Protein AF-A0A8R1IQV2-F1 (afdb_monomer_lite)

Secondary structure (DSSP, 8-state):
-EEEE---S--S---TT-SS--SEEEE-SSGGGT-----TT--EE---EEETTTEEE--STT----S-TTSS-S-SSEEGGGS-HHHHHHHHH---

Radius of gyration: 13.43 Å; chains: 1; bounding box: 27×34×32 Å

Sequence (96 aa):
MYVILVRRIDVTRTPANLTTLPNEIFTPSESPACGLKIDAGKEYLLAGRVEGPNALFTVLCGQVLPDDRAAVAFENVLEWKNVPEALQTEIKAIKC

Foldseek 3Di:
DDKDFADDPDDLDDDPLDPDAHRIEDADPDVVRQGDDDDPPFAWQFDFDDDDNHHTYGGLVGGDDDPPPVQDPPRSTDGPVSQDPVNVVVSNVDDD

Structure (mmCIF, N/CA/C/O backbone):
data_AF-A0A8R1IQV2-F1
#
_entry.id   AF-A0A8R1IQV2-F1
#
loop_
_atom_site.group_PDB
_atom_site.id
_atom_site.type_symbol
_atom_site.label_atom_id
_atom_site.label_alt_id
_atom_site.label_comp_id
_atom_site.label_asym_id
_atom_site.label_entity_id
_atom_site.label_seq_id
_atom_site.pdbx_PDB_ins_code
_atom_site.Cartn_x
_atom_site.Cartn_y
_atom_site.Cartn_z
_atom_site.occupancy
_atom_site.B_iso_or_equiv
_atom_site.auth_seq_id
_atom_site.auth_comp_id
_atom_site.auth_asym_id
_atom_site.auth_atom_id
_atom_site.pdbx_PDB_model_num
ATOM 1 N N . MET A 1 1 ? 5.183 -11.671 -13.036 1.00 73.75 1 MET A N 1
ATOM 2 C CA . MET A 1 1 ? 4.838 -10.256 -12.767 1.00 73.75 1 MET A CA 1
ATOM 3 C C . MET A 1 1 ? 3.400 -10.063 -13.196 1.00 73.75 1 MET A C 1
ATOM 5 O O . MET A 1 1 ? 3.044 -10.527 -14.270 1.00 73.75 1 MET A O 1
ATOM 9 N N . TYR A 1 2 ? 2.579 -9.495 -12.326 1.00 85.38 2 TYR A N 1
ATOM 10 C CA . TYR A 1 2 ? 1.146 -9.298 -12.504 1.00 85.38 2 TYR A CA 1
ATOM 11 C C . TYR A 1 2 ? 0.846 -7.797 -12.511 1.00 85.38 2 TYR A C 1
ATOM 13 O O . TYR A 1 2 ? 1.540 -7.029 -11.841 1.00 85.38 2 TYR A O 1
ATOM 21 N N . VAL A 1 3 ? -0.151 -7.384 -13.290 1.00 90.19 3 VAL A N 1
ATOM 22 C CA . VAL A 1 3 ? -0.553 -5.979 -13.416 1.00 90.19 3 VAL A CA 1
ATOM 23 C C . VAL A 1 3 ? -1.943 -5.825 -12.831 1.00 90.19 3 VAL A C 1
ATOM 25 O O . VAL A 1 3 ? -2.864 -6.538 -13.223 1.00 90.19 3 VAL A O 1
ATOM 28 N N . ILE A 1 4 ? -2.090 -4.878 -11.911 1.00 89.31 4 ILE A N 1
ATOM 29 C CA . ILE A 1 4 ? -3.385 -4.432 -11.411 1.00 89.31 4 ILE A CA 1
ATOM 30 C C . ILE A 1 4 ? -3.716 -3.076 -12.025 1.00 89.31 4 ILE A C 1
ATOM 32 O O . ILE A 1 4 ? -2.895 -2.157 -12.039 1.00 89.31 4 ILE A O 1
ATOM 36 N N . LEU A 1 5 ? -4.937 -2.965 -12.537 1.00 90.88 5 LEU A N 1
ATOM 37 C CA . LEU A 1 5 ? -5.507 -1.701 -12.978 1.00 90.88 5 LEU A CA 1
ATOM 38 C C . LEU A 1 5 ? -6.280 -1.097 -11.817 1.00 90.88 5 LEU A C 1
ATOM 40 O O . LEU A 1 5 ? -7.197 -1.725 -11.288 1.00 90.88 5 LEU A O 1
ATOM 44 N N . VAL A 1 6 ? -5.916 0.120 -11.430 1.00 90.62 6 VAL A N 1
ATOM 45 C CA . VAL A 1 6 ? -6.557 0.820 -10.319 1.00 90.62 6 VAL A CA 1
ATOM 46 C C . VAL A 1 6 ? -7.179 2.127 -10.781 1.00 90.62 6 VAL A C 1
ATOM 48 O O . VAL A 1 6 ? -6.684 2.805 -11.682 1.00 90.62 6 VAL A O 1
ATOM 51 N N . ARG A 1 7 ? -8.262 2.519 -10.114 1.00 90.88 7 ARG A N 1
ATOM 52 C CA 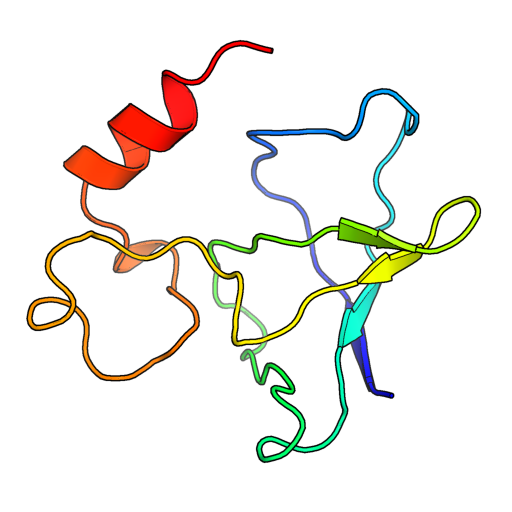. ARG A 1 7 ? -8.771 3.886 -10.173 1.00 90.88 7 ARG A CA 1
ATOM 53 C C . ARG A 1 7 ? -8.281 4.624 -8.935 1.00 90.88 7 ARG A C 1
ATOM 55 O O . ARG A 1 7 ? -8.565 4.206 -7.819 1.00 90.88 7 ARG A O 1
ATOM 62 N N . ARG A 1 8 ? -7.562 5.726 -9.133 1.00 87.94 8 ARG A N 1
ATOM 63 C CA . ARG A 1 8 ? -7.119 6.586 -8.029 1.00 87.94 8 ARG A CA 1
ATOM 64 C C . ARG A 1 8 ? -8.301 7.357 -7.469 1.00 87.94 8 ARG A C 1
ATOM 66 O O . ARG A 1 8 ? -9.027 7.997 -8.228 1.00 87.94 8 ARG A O 1
ATOM 73 N N . ILE A 1 9 ? -8.454 7.288 -6.156 1.00 88.69 9 ILE A N 1
ATOM 74 C CA . ILE A 1 9 ? -9.446 8.063 -5.410 1.00 88.69 9 ILE A CA 1
ATOM 75 C C . ILE A 1 9 ? -8.757 9.271 -4.783 1.00 88.69 9 ILE A C 1
ATOM 77 O O . ILE A 1 9 ? -9.180 10.398 -5.011 1.00 88.69 9 ILE A O 1
ATOM 81 N N . ASP A 1 10 ? -7.648 9.031 -4.084 1.00 86.69 10 ASP A N 1
ATOM 82 C CA . ASP A 1 10 ? -6.819 10.057 -3.461 1.00 86.69 10 ASP A CA 1
ATOM 83 C C . ASP A 1 10 ? -5.332 9.719 -3.642 1.00 86.69 10 ASP A C 1
ATOM 85 O O . ASP A 1 10 ? -4.959 8.548 -3.776 1.00 86.69 10 ASP A O 1
ATOM 89 N N . VAL A 1 11 ? -4.479 10.744 -3.692 1.00 87.00 11 VAL A N 1
ATOM 90 C CA . VAL A 1 11 ? -3.024 10.582 -3.766 1.00 87.00 11 VAL A CA 1
ATOM 91 C C . VAL A 1 11 ? -2.392 11.429 -2.680 1.00 87.00 11 VAL A C 1
ATOM 93 O O . VAL A 1 11 ? -2.270 12.643 -2.813 1.00 87.00 11 VAL A O 1
ATOM 96 N N . THR A 1 12 ? -1.918 10.766 -1.633 1.00 83.69 12 THR A N 1
ATOM 97 C CA . THR A 1 12 ? -1.222 11.452 -0.544 1.00 83.69 12 THR A CA 1
ATOM 98 C C . THR A 1 12 ? 0.222 11.794 -0.907 1.00 83.69 12 THR A C 1
ATOM 100 O O . THR A 1 12 ? 0.745 12.821 -0.486 1.00 83.69 12 THR A O 1
ATOM 103 N N . ARG A 1 13 ? 0.889 10.948 -1.705 1.00 82.38 13 ARG A N 1
ATOM 104 C CA . ARG A 1 13 ? 2.288 11.162 -2.084 1.00 82.38 13 ARG A CA 1
ATOM 105 C C . ARG A 1 13 ? 2.549 10.807 -3.539 1.00 82.38 13 ARG A C 1
ATOM 107 O O . ARG A 1 13 ? 2.308 9.680 -3.969 1.00 82.38 13 ARG A O 1
ATOM 114 N N . THR A 1 14 ? 3.134 11.764 -4.250 1.00 82.38 14 THR A N 1
ATOM 115 C CA . THR A 1 14 ? 3.618 11.594 -5.620 1.00 82.38 14 THR A CA 1
ATOM 116 C C . THR A 1 14 ? 5.145 11.699 -5.627 1.00 82.38 14 THR A C 1
ATOM 118 O O . THR A 1 14 ? 5.692 12.638 -5.049 1.00 82.38 14 THR A O 1
ATOM 121 N N . PRO A 1 15 ? 5.861 10.755 -6.254 1.00 79.44 15 PRO A N 1
ATOM 122 C CA . PRO A 1 15 ? 7.293 10.875 -6.509 1.00 79.44 15 PRO A CA 1
ATOM 123 C C . PRO A 1 15 ? 7.577 12.145 -7.322 1.00 79.44 15 PRO A C 1
ATOM 125 O O . PRO A 1 15 ? 6.919 12.376 -8.331 1.00 79.44 15 PRO A O 1
ATOM 128 N N . ALA A 1 16 ? 8.563 12.954 -6.920 1.00 76.94 16 ALA A N 1
ATOM 129 C CA . ALA A 1 16 ? 8.853 14.248 -7.558 1.00 76.94 16 ALA A CA 1
ATOM 130 C C . ALA A 1 16 ? 9.189 14.143 -9.060 1.00 76.94 16 ALA A C 1
ATOM 132 O O . ALA A 1 16 ? 9.040 15.102 -9.811 1.00 76.94 16 ALA A O 1
ATOM 133 N N . ASN A 1 17 ? 9.635 12.967 -9.498 1.00 74.69 17 ASN A N 1
ATOM 134 C CA . ASN A 1 17 ? 9.963 12.647 -10.881 1.00 74.69 17 ASN A CA 1
ATOM 135 C C . ASN A 1 17 ? 8.744 12.311 -11.759 1.00 74.69 17 ASN A C 1
ATOM 137 O O . ASN A 1 17 ? 8.925 12.101 -12.954 1.00 74.69 17 ASN A O 1
ATOM 141 N N . LEU A 1 18 ? 7.526 12.259 -11.203 1.00 76.38 18 LEU A N 1
ATOM 142 C CA . LEU A 1 18 ? 6.303 11.959 -11.947 1.00 76.38 18 LEU A CA 1
ATOM 143 C C . LEU A 1 18 ? 5.304 13.114 -11.886 1.00 76.38 18 LEU A C 1
ATOM 145 O O . LEU A 1 18 ? 4.811 13.482 -10.824 1.00 76.38 18 LEU A O 1
ATOM 149 N N . THR A 1 19 ? 4.936 13.634 -13.055 1.00 74.31 19 THR A N 1
ATOM 150 C CA . THR A 1 19 ? 3.852 14.622 -13.211 1.00 74.31 19 THR A CA 1
ATOM 151 C C . THR A 1 19 ? 2.477 13.960 -13.249 1.00 74.31 19 THR A C 1
ATOM 153 O O . THR A 1 19 ? 1.466 14.579 -12.932 1.00 74.31 19 THR A O 1
ATOM 156 N N . THR A 1 20 ? 2.417 12.691 -13.651 1.00 78.56 20 THR A N 1
ATOM 157 C CA . THR A 1 20 ? 1.188 11.898 -13.692 1.00 78.56 20 THR A CA 1
ATOM 158 C C . THR A 1 20 ? 1.520 10.472 -13.298 1.00 78.56 20 THR A C 1
ATOM 160 O O . THR A 1 20 ? 2.473 9.880 -13.799 1.00 78.56 20 THR A O 1
ATOM 163 N N . LEU A 1 21 ? 0.740 9.920 -12.377 1.00 83.06 21 LEU A N 1
ATOM 164 C CA . LEU A 1 21 ? 0.934 8.562 -11.906 1.00 83.06 21 LEU A CA 1
ATOM 165 C C . LEU A 1 21 ? 0.071 7.589 -12.744 1.00 83.06 21 LEU A C 1
ATOM 167 O O . LEU A 1 21 ? -1.149 7.769 -12.795 1.00 83.06 21 LEU A O 1
ATOM 171 N N . PRO A 1 22 ? 0.651 6.552 -13.376 1.00 87.06 22 PRO A N 1
ATOM 172 C CA . PRO A 1 22 ? -0.088 5.628 -14.244 1.00 87.06 22 PRO A CA 1
ATOM 173 C C . PRO A 1 22 ? -1.073 4.757 -13.462 1.00 87.06 22 PRO A C 1
ATOM 175 O O . PRO A 1 22 ? -0.806 4.368 -12.334 1.00 87.06 22 PRO A O 1
ATOM 178 N N . ASN A 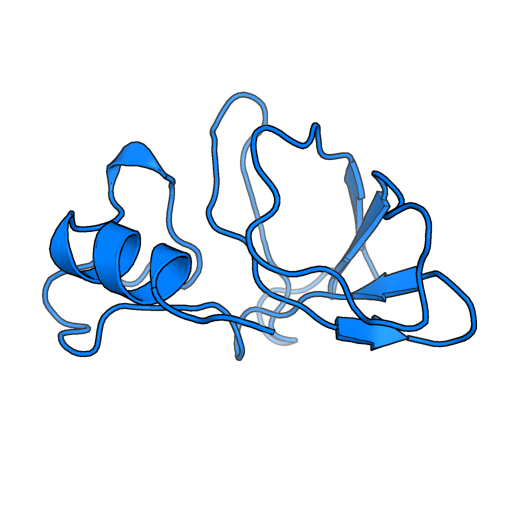1 23 ? -2.213 4.403 -14.048 1.00 89.94 23 ASN A N 1
ATOM 179 C CA . ASN A 1 23 ? -3.215 3.556 -13.378 1.00 89.94 23 ASN A CA 1
ATOM 180 C C . ASN A 1 23 ? -2.826 2.071 -13.307 1.00 89.94 23 ASN A C 1
ATOM 182 O O . ASN A 1 23 ? -3.490 1.287 -12.634 1.00 89.94 23 ASN A O 1
ATOM 186 N N . GLU A 1 24 ? -1.758 1.695 -14.000 1.00 91.75 24 GLU A N 1
ATOM 187 C CA . GLU A 1 24 ? -1.165 0.367 -13.953 1.00 91.75 24 GLU A CA 1
ATOM 188 C C . GLU A 1 24 ? -0.159 0.299 -12.810 1.00 91.75 24 GLU A C 1
ATOM 190 O O . GLU A 1 24 ? 0.772 1.105 -12.731 1.00 91.75 24 GLU A O 1
ATOM 195 N N . ILE A 1 25 ? -0.342 -0.682 -11.931 1.00 91.62 25 ILE A N 1
ATOM 196 C CA . ILE A 1 25 ? 0.623 -1.002 -10.887 1.00 91.62 25 ILE A CA 1
ATOM 197 C C . ILE A 1 25 ? 1.067 -2.447 -11.075 1.00 91.62 25 ILE A C 1
ATOM 199 O O . ILE A 1 25 ? 0.262 -3.364 -11.236 1.00 91.62 25 ILE A O 1
ATOM 203 N N . PHE A 1 26 ? 2.372 -2.645 -11.048 1.00 92.75 26 PHE A N 1
ATOM 204 C CA . PHE A 1 26 ? 3.011 -3.937 -11.160 1.00 92.75 26 PHE A CA 1
ATOM 205 C C . PHE A 1 26 ? 3.263 -4.530 -9.777 1.00 92.75 26 PHE A C 1
ATOM 207 O O . PHE A 1 26 ? 3.687 -3.843 -8.848 1.00 92.75 26 PHE A O 1
ATOM 214 N N . THR A 1 27 ? 3.038 -5.830 -9.649 1.00 91.94 27 THR A N 1
ATOM 215 C CA . THR A 1 27 ? 3.328 -6.587 -8.432 1.00 91.94 27 THR A CA 1
ATOM 216 C C . THR A 1 27 ? 3.790 -8.003 -8.796 1.00 91.94 27 THR A C 1
ATOM 218 O O . THR A 1 27 ? 3.520 -8.482 -9.906 1.00 91.94 27 THR A O 1
ATOM 221 N N . PRO A 1 28 ? 4.544 -8.708 -7.939 1.00 91.81 28 PRO A N 1
ATOM 222 C CA . PRO A 1 28 ? 4.833 -10.123 -8.150 1.00 91.81 28 PRO A CA 1
ATOM 223 C C . PRO A 1 28 ? 3.536 -10.935 -8.295 1.00 91.81 28 PRO A C 1
ATOM 225 O O . PRO A 1 28 ? 2.536 -10.640 -7.652 1.00 91.81 28 PRO A O 1
ATOM 228 N N . SER A 1 29 ? 3.530 -11.949 -9.164 1.00 89.00 29 SER A N 1
ATOM 229 C CA . SER A 1 29 ? 2.328 -12.771 -9.397 1.00 89.00 29 SER A CA 1
ATOM 230 C C . SER A 1 29 ? 2.061 -13.761 -8.263 1.00 89.00 29 SER A C 1
ATOM 232 O O . SER A 1 29 ? 0.919 -14.145 -8.027 1.00 89.00 29 SER A O 1
ATOM 234 N N . GLU A 1 30 ? 3.115 -14.146 -7.545 1.00 87.00 30 GLU A N 1
ATOM 235 C CA . GLU A 1 30 ? 3.072 -15.178 -6.518 1.00 87.00 30 GLU A CA 1
ATOM 236 C C . GLU A 1 30 ? 3.125 -14.567 -5.118 1.00 87.00 30 GLU A C 1
ATOM 238 O O . GLU A 1 30 ? 3.962 -13.710 -4.824 1.00 87.00 30 GLU A O 1
ATOM 243 N N . SER A 1 31 ? 2.274 -15.059 -4.216 1.00 82.44 31 SER A N 1
ATOM 244 C CA . SER A 1 31 ? 2.247 -14.615 -2.817 1.00 82.44 31 SER A CA 1
ATOM 245 C C . SER A 1 31 ? 3.580 -14.836 -2.075 1.00 82.44 31 SER A C 1
ATOM 247 O O . SER A 1 31 ? 4.002 -13.912 -1.381 1.00 82.44 31 SER A O 1
ATOM 249 N N . PRO A 1 32 ? 4.311 -15.963 -2.254 1.00 85.50 32 PRO A N 1
ATOM 250 C CA . PRO A 1 32 ? 5.644 -16.143 -1.661 1.00 85.50 32 PRO A CA 1
ATOM 251 C C . PRO A 1 32 ? 6.686 -15.117 -2.124 1.00 85.50 32 PRO A C 1
ATOM 253 O O . PRO A 1 32 ? 7.670 -14.889 -1.430 1.00 85.50 32 PRO A O 1
ATOM 256 N N . ALA A 1 33 ? 6.471 -14.483 -3.281 1.00 87.06 33 ALA A N 1
ATOM 257 C CA . ALA A 1 33 ? 7.3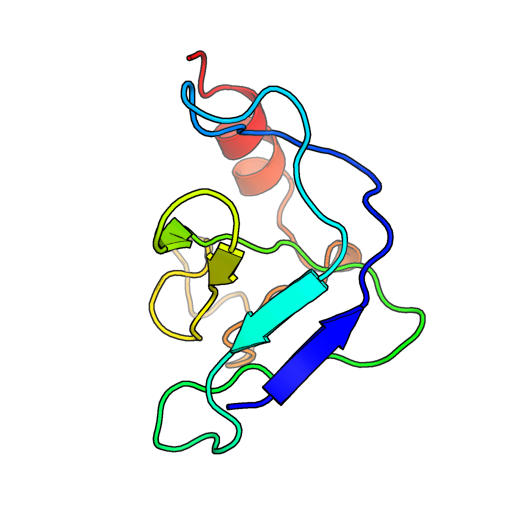17 -13.410 -3.796 1.00 87.06 33 ALA A CA 1
ATOM 258 C C . ALA A 1 33 ? 6.842 -12.016 -3.343 1.00 87.06 33 ALA A C 1
ATOM 260 O O . ALA A 1 33 ? 7.225 -11.018 -3.947 1.00 87.06 33 ALA A O 1
ATOM 261 N N . CYS A 1 34 ? 5.995 -11.937 -2.309 1.00 86.44 34 CYS A N 1
ATOM 262 C CA . CYS A 1 34 ? 5.365 -10.706 -1.826 1.00 86.44 34 CYS A CA 1
ATOM 263 C C . CYS A 1 34 ? 4.419 -10.056 -2.854 1.00 86.44 34 CYS A C 1
ATOM 265 O O . CYS A 1 34 ? 4.290 -8.830 -2.891 1.00 86.44 34 CYS A O 1
ATOM 267 N N . GLY A 1 35 ? 3.765 -10.869 -3.687 1.00 87.00 35 GLY A N 1
ATOM 268 C CA . GLY A 1 35 ? 2.719 -10.419 -4.603 1.00 87.00 35 GLY A CA 1
ATOM 269 C C . GLY A 1 35 ? 1.454 -9.980 -3.873 1.00 87.00 35 GLY A C 1
ATOM 270 O O . GLY A 1 35 ? 0.980 -10.685 -2.977 1.00 87.00 35 GLY A O 1
ATOM 271 N N . LEU A 1 36 ? 0.893 -8.832 -4.262 1.00 87.25 36 LEU A N 1
ATOM 272 C CA . LEU A 1 36 ? -0.400 -8.378 -3.749 1.00 87.25 36 LEU A CA 1
ATOM 273 C C . LEU A 1 36 ? -1.551 -9.028 -4.515 1.00 87.25 36 LEU A C 1
ATOM 275 O O . LEU A 1 36 ? -1.561 -9.064 -5.745 1.00 87.25 36 LEU A O 1
ATOM 279 N N . LYS A 1 37 ? -2.570 -9.457 -3.768 1.00 82.88 37 LYS A N 1
ATOM 280 C CA . LYS A 1 37 ? -3.890 -9.800 -4.299 1.00 82.88 37 LYS A CA 1
ATOM 281 C C . LYS A 1 37 ? -4.898 -8.825 -3.705 1.00 82.88 37 LYS A C 1
ATOM 283 O O . LYS A 1 37 ? -4.977 -8.700 -2.488 1.00 82.88 37 LYS A O 1
ATOM 288 N N . ILE A 1 38 ? -5.618 -8.128 -4.573 1.00 85.94 38 ILE A N 1
ATOM 289 C CA . ILE A 1 38 ? -6.674 -7.179 -4.215 1.00 85.94 38 ILE A CA 1
ATOM 290 C C . ILE A 1 38 ? -7.938 -7.545 -4.986 1.00 85.94 38 ILE A C 1
ATOM 292 O O . ILE A 1 38 ? -7.852 -8.061 -6.104 1.00 85.94 38 ILE A O 1
ATOM 296 N N . ASP A 1 39 ? -9.098 -7.267 -4.404 1.00 87.06 39 ASP A N 1
ATOM 297 C CA . ASP A 1 39 ? -10.380 -7.543 -5.041 1.00 87.06 39 ASP A CA 1
ATOM 298 C C . ASP A 1 39 ? 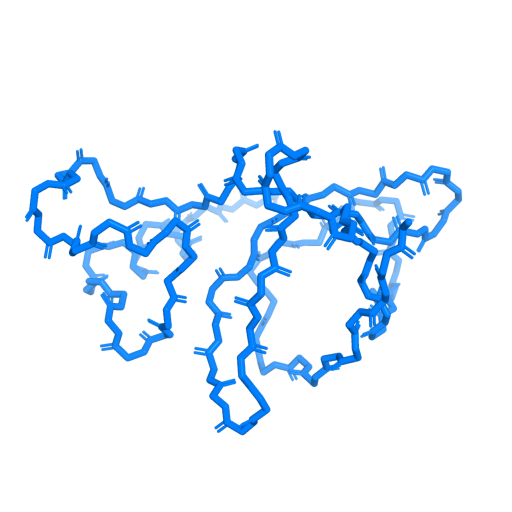-10.880 -6.321 -5.817 1.00 87.06 39 ASP A C 1
ATOM 300 O O . ASP A 1 39 ? -10.731 -5.172 -5.391 1.00 87.06 39 ASP A O 1
ATOM 304 N N . ALA A 1 40 ? -11.532 -6.562 -6.954 1.00 87.81 40 ALA A N 1
ATOM 305 C CA . ALA A 1 40 ? -12.187 -5.499 -7.704 1.00 87.81 40 ALA A CA 1
ATOM 306 C C . ALA A 1 40 ? -13.360 -4.898 -6.906 1.00 87.81 40 ALA A C 1
ATOM 308 O O . ALA A 1 40 ? -14.126 -5.615 -6.265 1.00 87.81 40 ALA A O 1
ATOM 309 N N . GLY A 1 41 ? -13.524 -3.574 -6.984 1.00 88.25 41 GLY A N 1
ATOM 310 C CA . GLY A 1 41 ? -14.631 -2.854 -6.340 1.00 88.25 41 GLY A CA 1
ATOM 311 C C . GLY A 1 41 ? -14.414 -2.503 -4.866 1.00 88.25 41 GLY A C 1
ATOM 312 O O . GLY A 1 41 ? -15.295 -1.893 -4.267 1.00 88.25 41 GLY A O 1
ATOM 313 N N . LYS A 1 42 ? -13.255 -2.843 -4.294 1.00 90.56 42 LYS A N 1
ATOM 314 C CA . LYS A 1 42 ? -12.833 -2.388 -2.966 1.00 90.56 42 LYS A CA 1
ATOM 315 C C . LYS A 1 42 ? -11.795 -1.272 -3.076 1.00 90.56 42 LYS A C 1
ATOM 317 O O . LYS A 1 42 ? -11.071 -1.162 -4.067 1.00 90.56 42 LYS A O 1
ATOM 322 N N . GLU A 1 43 ? -11.733 -0.446 -2.042 1.00 92.25 43 GLU A N 1
ATOM 323 C CA . GLU A 1 43 ? -10.779 0.655 -1.927 1.00 92.25 43 GLU A CA 1
ATOM 324 C C . GLU A 1 43 ? -9.628 0.216 -1.030 1.00 92.25 43 GLU A C 1
ATOM 326 O O . GLU A 1 43 ? -9.862 -0.355 0.031 1.00 92.25 43 GLU A O 1
ATOM 331 N N . TYR A 1 44 ? -8.388 0.482 -1.431 1.00 90.81 44 TYR A N 1
ATOM 332 C CA . TYR A 1 44 ? -7.206 0.037 -0.696 1.00 90.81 44 TYR A CA 1
ATOM 333 C C . TYR A 1 44 ? -6.220 1.181 -0.504 1.00 90.81 44 TYR A C 1
ATOM 335 O O . TYR A 1 44 ? -6.003 1.986 -1.412 1.00 90.81 44 TYR A O 1
ATOM 343 N N . LEU A 1 45 ? -5.576 1.208 0.662 1.00 90.44 45 LEU A N 1
ATOM 344 C CA . LEU A 1 45 ? -4.396 2.027 0.894 1.00 90.44 45 LEU A CA 1
ATOM 345 C C . LEU A 1 45 ? -3.183 1.307 0.302 1.00 90.44 45 LEU A C 1
ATOM 347 O O . LEU A 1 45 ? -2.746 0.282 0.824 1.00 90.44 45 LEU A O 1
ATOM 351 N N . LEU A 1 46 ? -2.644 1.850 -0.790 1.00 91.50 46 LEU A N 1
ATOM 352 C CA . LEU A 1 46 ? -1.486 1.286 -1.479 1.00 91.50 46 LEU A CA 1
ATOM 353 C C . LEU A 1 46 ? -0.276 2.208 -1.364 1.00 91.50 46 LEU A C 1
ATOM 355 O O . LEU A 1 46 ? -0.336 3.387 -1.710 1.00 91.50 46 LEU A O 1
ATOM 359 N N . ALA A 1 47 ? 0.847 1.632 -0.950 1.00 90.69 47 ALA A N 1
ATOM 360 C CA . ALA A 1 47 ? 2.161 2.248 -1.025 1.00 90.69 47 ALA A CA 1
ATOM 361 C C . ALA A 1 47 ? 3.053 1.475 -1.999 1.00 90.69 47 ALA A C 1
ATOM 363 O O . ALA A 1 47 ? 2.876 0.282 -2.254 1.00 90.69 47 ALA A O 1
ATOM 364 N N . GLY A 1 48 ? 4.015 2.164 -2.593 1.00 91.06 48 GLY A N 1
ATOM 365 C CA . GLY A 1 48 ? 4.878 1.570 -3.599 1.00 91.06 48 GLY A CA 1
ATOM 366 C C . GLY A 1 48 ? 5.999 2.503 -4.008 1.00 91.06 48 GLY A C 1
ATOM 367 O O . GLY A 1 48 ? 6.232 3.543 -3.392 1.00 91.06 48 GLY A O 1
ATOM 368 N N . ARG A 1 49 ? 6.694 2.112 -5.068 1.00 89.94 49 ARG A N 1
ATOM 369 C CA . ARG A 1 49 ? 7.803 2.863 -5.652 1.00 89.94 49 ARG A CA 1
ATOM 370 C C . ARG A 1 49 ? 7.636 2.976 -7.158 1.00 89.94 49 ARG A C 1
ATOM 372 O O . ARG A 1 49 ? 6.843 2.260 -7.762 1.00 89.94 49 ARG A O 1
ATOM 379 N N . VAL A 1 50 ? 8.418 3.863 -7.754 1.00 89.62 50 VAL A N 1
ATOM 380 C CA . VAL A 1 50 ? 8.588 3.916 -9.206 1.00 89.62 50 VAL A CA 1
ATOM 381 C C . VAL A 1 50 ? 9.805 3.079 -9.561 1.00 89.62 50 VAL A C 1
ATOM 383 O O . VAL A 1 50 ? 10.856 3.235 -8.942 1.00 89.62 50 VAL A O 1
ATOM 386 N N . GLU A 1 51 ? 9.666 2.211 -10.551 1.00 86.38 51 GLU A N 1
ATOM 387 C CA . GLU A 1 51 ? 10.777 1.522 -11.191 1.00 86.38 51 GLU A CA 1
ATOM 388 C C . GLU A 1 51 ? 10.915 1.973 -12.645 1.00 86.38 51 GLU A C 1
ATOM 390 O O . GLU A 1 51 ? 9.937 2.136 -13.380 1.00 86.38 51 GLU A O 1
ATOM 395 N N . GLY A 1 52 ? 12.160 2.195 -13.065 1.00 82.44 52 GLY A N 1
ATOM 396 C CA . GLY A 1 52 ? 12.448 2.729 -14.391 1.00 82.44 52 GLY A CA 1
ATOM 397 C C . GLY A 1 52 ? 11.847 4.128 -14.599 1.00 82.44 52 GLY A C 1
ATOM 398 O O . GLY A 1 52 ? 11.728 4.894 -13.642 1.00 82.44 52 GLY A O 1
ATOM 399 N N . PRO A 1 53 ? 11.496 4.495 -15.845 1.00 77.81 53 PRO A N 1
ATOM 400 C CA . PRO A 1 53 ? 11.075 5.857 -16.147 1.00 77.81 53 PRO A CA 1
ATOM 401 C C . PRO A 1 53 ? 9.712 6.203 -15.543 1.00 77.81 53 PRO A C 1
ATOM 403 O O . PRO A 1 53 ? 9.572 7.303 -15.029 1.00 77.81 53 PRO A O 1
ATOM 406 N N . ASN A 1 54 ? 8.733 5.286 -15.578 1.00 82.50 54 ASN A N 1
ATOM 407 C CA . ASN A 1 54 ? 7.342 5.577 -15.201 1.00 82.50 54 ASN A CA 1
ATOM 408 C C . ASN A 1 54 ? 6.561 4.374 -14.625 1.00 82.50 54 ASN A C 1
ATOM 410 O O . ASN A 1 54 ? 5.352 4.488 -14.470 1.00 82.50 54 ASN A O 1
ATOM 414 N N . ALA A 1 55 ? 7.164 3.215 -14.329 1.00 88.38 55 ALA A N 1
ATOM 415 C CA . ALA A 1 55 ? 6.382 2.050 -13.893 1.00 88.38 55 ALA A CA 1
ATOM 416 C C . ALA A 1 55 ? 6.136 2.079 -12.378 1.00 88.38 55 ALA A C 1
ATOM 418 O O . ALA A 1 55 ? 7.083 2.153 -11.599 1.00 88.38 55 ALA A O 1
ATOM 419 N N . LEU A 1 56 ? 4.878 1.995 -11.937 1.00 90.88 56 LEU A N 1
ATOM 420 C CA . LEU A 1 56 ? 4.574 1.863 -10.511 1.00 90.88 56 LEU A CA 1
ATOM 421 C C . LEU A 1 56 ? 4.680 0.413 -10.083 1.00 90.88 56 LEU A C 1
ATOM 423 O O . LEU A 1 56 ? 4.035 -0.454 -10.659 1.00 90.88 56 LEU A O 1
ATOM 427 N N . PHE A 1 57 ? 5.461 0.161 -9.044 1.00 92.06 57 PHE A N 1
ATOM 428 C CA . PHE A 1 57 ? 5.685 -1.169 -8.515 1.00 92.06 57 PHE A CA 1
ATOM 429 C C . PHE A 1 57 ? 5.338 -1.220 -7.032 1.00 92.06 57 PHE A C 1
ATOM 431 O O . PHE A 1 57 ? 5.718 -0.344 -6.248 1.00 92.06 57 PHE A O 1
ATOM 438 N N . THR A 1 58 ? 4.622 -2.265 -6.638 1.00 91.81 58 THR A N 1
ATOM 439 C CA . THR A 1 58 ? 4.208 -2.484 -5.258 1.00 91.81 58 THR A CA 1
ATOM 440 C C . THR A 1 58 ? 4.394 -3.937 -4.841 1.00 91.81 58 THR A C 1
ATOM 442 O O . THR A 1 58 ? 4.239 -4.873 -5.632 1.00 91.81 58 THR A O 1
ATOM 445 N N . VAL A 1 59 ? 4.754 -4.121 -3.577 1.00 91.06 59 VAL A N 1
ATOM 446 C CA . VAL A 1 59 ? 4.986 -5.421 -2.946 1.00 91.06 59 VAL A CA 1
ATOM 447 C C . VAL A 1 59 ? 4.404 -5.414 -1.549 1.00 91.06 59 VAL A C 1
ATOM 449 O O . VAL A 1 59 ? 4.217 -4.359 -0.940 1.00 91.06 59 VAL A O 1
ATOM 452 N N . LEU A 1 60 ? 4.120 -6.610 -1.050 1.00 87.75 60 LEU A N 1
ATOM 453 C CA . LEU A 1 60 ? 3.475 -6.815 0.238 1.00 87.75 60 LEU A CA 1
ATOM 454 C C . LEU A 1 60 ? 4.292 -6.173 1.369 1.00 87.75 60 LEU A C 1
ATOM 456 O O . LEU A 1 60 ? 3.788 -5.405 2.183 1.00 87.75 60 LEU A O 1
ATOM 460 N N . CYS A 1 61 ? 5.600 -6.427 1.350 1.00 80.62 61 CYS A N 1
ATOM 461 C CA . CYS A 1 61 ? 6.564 -5.845 2.272 1.00 80.62 61 CYS A CA 1
ATOM 462 C C . CYS A 1 61 ? 6.887 -4.407 1.851 1.00 80.62 61 CYS A C 1
ATOM 464 O O . CYS A 1 61 ? 7.750 -4.182 1.005 1.00 80.62 61 CYS A O 1
ATOM 466 N N . GLY A 1 62 ? 6.188 -3.435 2.425 1.00 81.88 62 GLY A N 1
ATOM 467 C CA . GLY A 1 62 ? 6.330 -2.019 2.070 1.00 81.88 62 GLY A CA 1
ATOM 468 C C . GLY A 1 62 ? 5.007 -1.265 2.028 1.00 81.88 62 GLY A C 1
ATOM 469 O O . G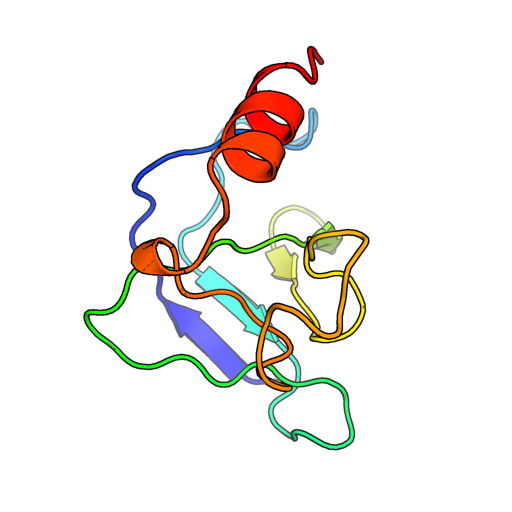LY A 1 62 ? 5.013 -0.052 1.826 1.00 81.88 62 GLY A O 1
ATOM 470 N N . GLN A 1 63 ? 3.887 -1.964 2.236 1.00 88.88 63 GLN A N 1
ATOM 471 C CA . GLN A 1 63 ? 2.619 -1.308 2.524 1.00 88.88 63 GLN A CA 1
ATOM 472 C C . GLN A 1 63 ? 2.681 -0.561 3.854 1.00 88.88 63 GLN A C 1
ATOM 474 O O . GLN A 1 63 ? 3.379 -0.964 4.787 1.00 88.88 63 GLN A O 1
ATOM 479 N N . VAL A 1 64 ? 1.930 0.536 3.922 1.00 86.62 64 VAL A N 1
ATOM 480 C CA . VAL A 1 64 ? 1.764 1.306 5.151 1.00 86.62 64 VAL A CA 1
ATOM 481 C C . VAL A 1 64 ? 0.742 0.585 6.019 1.00 86.62 64 VAL A C 1
ATOM 483 O O . VAL A 1 64 ? -0.401 0.390 5.612 1.00 86.62 64 VAL A O 1
ATOM 486 N N . LEU A 1 65 ? 1.181 0.181 7.205 1.00 83.00 65 LEU A N 1
ATOM 487 C CA . LEU A 1 65 ? 0.378 -0.494 8.216 1.00 83.00 65 LEU A CA 1
ATOM 488 C C . LEU A 1 65 ? 0.466 0.312 9.518 1.00 83.00 65 LEU A C 1
ATOM 490 O O . LEU A 1 65 ? 1.486 0.970 9.734 1.00 83.00 65 LEU A O 1
ATOM 494 N N . PRO A 1 66 ? -0.558 0.266 10.384 1.00 79.75 66 PRO A N 1
ATOM 495 C CA . PRO A 1 66 ? -0.464 0.849 11.714 1.00 79.75 66 PRO A CA 1
ATOM 496 C C . PRO A 1 66 ? 0.606 0.127 12.542 1.00 79.75 66 PRO A C 1
ATOM 498 O O . PRO A 1 66 ? 0.882 -1.059 12.330 1.00 79.75 66 PRO A O 1
ATOM 501 N N . ASP A 1 67 ? 1.180 0.843 13.508 1.00 75.62 67 ASP A N 1
ATOM 502 C CA . ASP A 1 67 ? 2.199 0.294 14.409 1.00 75.62 67 ASP A CA 1
ATOM 503 C C . ASP A 1 67 ? 1.666 -0.891 15.225 1.00 75.62 67 ASP A C 1
ATOM 505 O O . ASP A 1 67 ? 2.362 -1.895 15.406 1.00 75.62 67 ASP A O 1
ATOM 509 N N . ASP A 1 68 ? 0.403 -0.816 15.655 1.00 74.25 68 ASP A N 1
ATOM 510 C CA . ASP A 1 68 ? -0.281 -1.942 16.280 1.00 74.25 68 ASP A CA 1
ATOM 511 C C . ASP A 1 68 ? -0.792 -2.934 15.226 1.00 74.25 68 ASP A C 1
ATOM 513 O O . ASP A 1 68 ? -1.932 -2.891 14.757 1.00 74.25 68 ASP A O 1
ATOM 517 N N . ARG A 1 69 ? 0.085 -3.871 14.867 1.00 65.81 69 ARG A N 1
ATOM 518 C CA . ARG A 1 69 ? -0.213 -4.950 13.918 1.00 65.81 69 ARG A CA 1
ATOM 519 C C . ARG A 1 69 ? -1.201 -5.987 14.453 1.00 65.81 69 ARG A C 1
ATOM 521 O O . ARG A 1 69 ? -1.649 -6.815 13.671 1.00 65.81 69 ARG A O 1
ATOM 528 N N . ALA A 1 70 ? -1.526 -5.985 15.748 1.00 65.75 70 ALA A N 1
ATOM 529 C CA . ALA A 1 70 ? -2.537 -6.888 16.297 1.00 65.75 70 ALA A CA 1
ATOM 530 C C . ALA A 1 70 ? -3.966 -6.393 16.012 1.00 65.75 70 ALA A C 1
ATOM 532 O O . ALA A 1 70 ? -4.898 -7.197 15.993 1.00 65.75 70 ALA A O 1
ATOM 533 N N . ALA A 1 71 ? -4.134 -5.089 15.759 1.00 58.56 71 ALA A N 1
ATOM 534 C CA . ALA A 1 71 ? -5.430 -4.461 15.500 1.00 58.56 71 ALA A CA 1
ATOM 535 C C . ALA A 1 71 ? -5.963 -4.707 14.078 1.00 58.56 71 ALA A C 1
ATOM 537 O O . ALA A 1 71 ? -7.168 -4.630 13.840 1.00 58.56 71 ALA A O 1
ATOM 538 N N . VAL A 1 72 ? -5.082 -5.025 13.132 1.00 59.62 72 VAL A N 1
ATOM 539 C CA . VAL A 1 72 ? -5.442 -5.369 11.757 1.00 59.62 72 VAL A CA 1
ATOM 540 C C . VAL A 1 72 ? -5.105 -6.828 11.546 1.00 59.62 72 VAL A C 1
ATOM 542 O O . VAL A 1 72 ? -3.946 -7.228 11.630 1.00 59.62 72 VAL A O 1
ATOM 545 N N . ALA A 1 73 ? -6.143 -7.636 11.310 1.00 54.22 73 ALA A N 1
ATOM 546 C CA . ALA A 1 73 ? -5.979 -9.014 10.872 1.00 54.22 73 ALA A CA 1
ATOM 547 C C . ALA A 1 73 ? -4.919 -9.061 9.761 1.00 54.22 73 ALA A C 1
ATOM 549 O O . ALA A 1 73 ? -4.821 -8.110 8.994 1.00 54.22 73 ALA A O 1
ATOM 550 N N . PHE A 1 74 ? -4.152 -10.154 9.700 1.00 54.47 74 PHE A N 1
ATOM 551 C CA . PHE A 1 74 ? -2.977 -10.444 8.852 1.00 54.47 74 PHE A CA 1
ATOM 552 C C . PHE A 1 74 ? -3.088 -10.161 7.326 1.00 54.47 74 PHE A C 1
ATOM 554 O O . PHE A 1 74 ? -2.267 -10.635 6.538 1.00 54.47 74 PHE A O 1
ATOM 561 N N . GLU A 1 75 ? -4.084 -9.414 6.866 1.00 59.81 75 GLU A N 1
ATOM 562 C CA . GLU A 1 75 ? -4.132 -8.782 5.561 1.00 59.81 75 GLU A CA 1
ATOM 563 C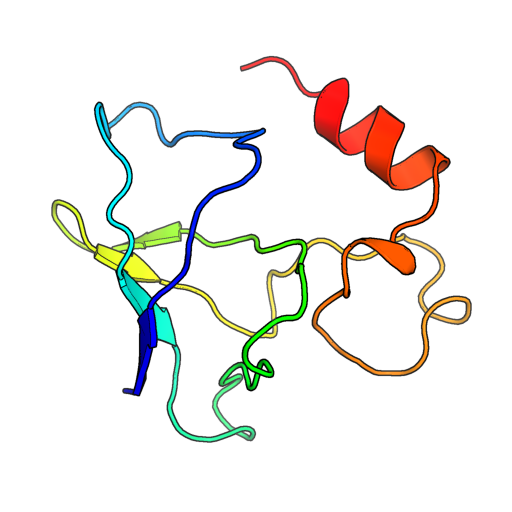 C . GLU A 1 75 ? -3.002 -7.754 5.456 1.00 59.81 75 GLU A C 1
ATOM 565 O O . GLU A 1 75 ? -3.047 -6.641 5.968 1.00 59.81 75 GLU A O 1
ATOM 570 N N . ASN A 1 76 ? -1.944 -8.147 4.755 1.00 69.88 76 ASN A N 1
ATOM 571 C CA . ASN A 1 76 ? -0.762 -7.317 4.535 1.00 69.88 76 ASN A CA 1
ATOM 572 C C . ASN A 1 76 ? -1.008 -6.148 3.542 1.00 69.88 76 ASN A C 1
ATOM 574 O O . ASN A 1 76 ? -0.060 -5.560 3.023 1.00 69.88 76 ASN A O 1
ATOM 578 N N . VAL A 1 77 ? -2.276 -5.842 3.249 1.00 83.56 77 VAL A N 1
ATOM 579 C CA . VAL A 1 77 ? -2.765 -4.707 2.458 1.00 83.56 77 VAL A CA 1
ATOM 580 C C . VAL A 1 77 ? -4.056 -4.235 3.115 1.00 83.56 77 VAL A C 1
ATOM 582 O O . VAL A 1 77 ? -4.961 -5.040 3.322 1.00 83.56 77 VAL A O 1
ATOM 585 N N . LEU A 1 78 ? -4.160 -2.944 3.423 1.00 86.12 78 LEU A N 1
ATOM 586 C CA . LEU A 1 78 ? -5.328 -2.410 4.116 1.00 86.12 78 LEU A CA 1
ATOM 587 C C . LEU A 1 78 ? -6.404 -1.971 3.136 1.00 86.12 78 LEU A C 1
ATOM 589 O O . LEU A 1 78 ? -6.191 -1.079 2.313 1.00 86.12 78 LEU A O 1
ATOM 593 N N . GLU A 1 79 ? -7.589 -2.559 3.273 1.00 88.94 79 GLU A N 1
ATOM 594 C CA . GLU A 1 79 ? -8.801 -1.963 2.722 1.00 88.94 79 GLU A CA 1
ATOM 595 C C . GLU A 1 79 ? -9.049 -0.613 3.414 1.00 88.94 79 GLU A C 1
ATOM 597 O O . GLU A 1 79 ? -8.938 -0.507 4.635 1.00 88.94 79 GLU A O 1
ATOM 602 N N . TRP A 1 80 ? -9.397 0.422 2.649 1.00 88.69 80 TRP A N 1
ATOM 603 C CA . TRP A 1 80 ? -9.509 1.801 3.131 1.00 88.69 80 TRP A CA 1
ATOM 604 C C . TRP A 1 80 ? -10.469 1.940 4.320 1.00 88.69 80 TRP A C 1
ATOM 606 O O . TRP A 1 80 ? -10.164 2.631 5.289 1.00 88.69 80 TRP A O 1
ATOM 616 N N . LYS A 1 81 ? -11.584 1.200 4.308 1.00 88.31 81 LYS A N 1
ATOM 617 C CA . LYS A 1 81 ? -12.561 1.175 5.411 1.00 88.31 81 LYS A CA 1
ATOM 618 C C . LYS A 1 81 ? -11.987 0.673 6.747 1.00 88.31 81 LYS A C 1
ATOM 620 O O . LYS A 1 81 ? -12.562 0.955 7.791 1.00 88.31 81 LYS A O 1
ATOM 625 N N . ASN A 1 82 ? -10.888 -0.084 6.703 1.00 85.62 82 ASN A N 1
ATOM 626 C CA . ASN A 1 82 ? -10.211 -0.655 7.868 1.00 85.62 82 ASN A CA 1
ATOM 627 C C . ASN A 1 82 ? -8.991 0.179 8.295 1.00 85.62 82 ASN A C 1
ATOM 629 O O . ASN A 1 82 ? -8.287 -0.211 9.224 1.00 85.62 82 ASN A O 1
ATOM 633 N N . VAL A 1 83 ? -8.705 1.302 7.625 1.00 87.12 83 VAL A N 1
ATOM 634 C CA . VAL A 1 83 ? -7.583 2.180 7.977 1.00 87.12 83 VAL A CA 1
ATOM 635 C C . VAL A 1 83 ? -7.975 3.014 9.203 1.00 87.12 83 VAL A C 1
ATOM 637 O O . VAL A 1 83 ? -8.900 3.826 9.099 1.00 87.12 83 VAL A O 1
ATOM 640 N N . PRO A 1 84 ? -7.281 2.877 10.351 1.00 87.94 84 PRO A N 1
ATOM 641 C CA . PRO A 1 84 ? -7.605 3.636 11.557 1.00 87.94 84 PRO A CA 1
ATOM 642 C C . PRO A 1 84 ? -7.499 5.148 11.333 1.00 87.94 84 PRO A C 1
ATOM 644 O O . PRO A 1 84 ? -6.602 5.612 10.628 1.00 87.94 84 PRO A O 1
ATOM 647 N N . GLU A 1 85 ? -8.362 5.936 11.979 1.00 87.94 85 GLU A N 1
ATOM 648 C CA . GLU A 1 85 ? -8.378 7.403 11.829 1.00 87.94 85 GLU A CA 1
ATOM 649 C C . GLU A 1 85 ? -7.037 8.062 12.184 1.00 87.94 85 GLU A C 1
ATOM 651 O O . GLU A 1 85 ? -6.614 9.015 11.524 1.00 87.94 85 GLU A O 1
ATOM 656 N N . ALA A 1 86 ? -6.339 7.525 13.191 1.00 87.25 86 ALA A N 1
ATOM 657 C CA . ALA A 1 86 ? -4.999 7.972 13.563 1.00 87.25 86 ALA A CA 1
ATOM 658 C C . ALA A 1 86 ? -4.029 7.859 12.374 1.00 87.25 86 ALA A C 1
ATOM 660 O O . ALA A 1 86 ? -3.409 8.848 11.988 1.00 87.25 86 ALA A O 1
ATOM 661 N N . LEU A 1 87 ? -4.003 6.697 11.712 1.00 87.25 87 LEU A N 1
ATOM 662 C CA . LEU A 1 87 ? -3.153 6.454 10.547 1.00 87.25 87 LEU A CA 1
ATOM 663 C C . LEU A 1 87 ? -3.558 7.328 9.351 1.00 87.25 87 LEU A C 1
ATOM 665 O O . LEU A 1 87 ? -2.696 7.865 8.658 1.00 87.25 87 LEU A O 1
ATOM 669 N N . GLN A 1 88 ? -4.859 7.536 9.119 1.00 88.19 88 GLN A N 1
ATOM 670 C CA . GLN A 1 88 ? -5.314 8.466 8.076 1.00 88.19 88 GLN A CA 1
ATOM 671 C C . GLN A 1 88 ? -4.795 9.890 8.319 1.00 88.19 88 GLN A C 1
ATOM 673 O O . GLN A 1 88 ? -4.414 10.583 7.374 1.00 88.19 88 GLN A O 1
ATOM 678 N N . THR A 1 89 ? -4.790 10.328 9.579 1.00 88.25 89 THR A N 1
ATOM 679 C CA . THR A 1 89 ? -4.327 11.661 9.976 1.00 88.25 89 THR A CA 1
ATOM 680 C C . THR A 1 89 ? -2.820 11.793 9.789 1.00 88.25 89 THR A C 1
ATOM 682 O O . THR A 1 89 ? -2.363 12.770 9.199 1.00 88.25 89 THR A O 1
ATOM 685 N N . GLU A 1 90 ? -2.053 10.793 10.219 1.00 87.44 90 GLU A N 1
ATOM 686 C CA . GLU A 1 90 ? -0.597 10.752 10.064 1.00 87.44 90 GLU A CA 1
ATOM 687 C C . GLU A 1 90 ? -0.177 10.789 8.596 1.00 87.44 90 GLU A C 1
ATOM 689 O O . GLU A 1 90 ? 0.642 11.623 8.212 1.00 87.44 90 GLU A O 1
ATOM 694 N N . ILE A 1 91 ? -0.789 9.952 7.752 1.00 87.06 91 ILE A N 1
ATOM 695 C CA . ILE A 1 91 ? -0.490 9.901 6.317 1.00 87.06 91 ILE A CA 1
ATOM 696 C C . ILE A 1 91 ? -0.743 11.269 5.666 1.00 87.06 91 ILE A C 1
ATOM 698 O O . ILE A 1 91 ? 0.095 11.750 4.906 1.00 87.06 91 ILE A O 1
ATOM 702 N N . LYS A 1 92 ? -1.850 11.939 6.011 1.00 85.12 92 LYS A N 1
ATOM 703 C CA . LYS A 1 92 ? -2.187 13.279 5.496 1.00 85.12 92 LYS A CA 1
ATOM 704 C C . LYS A 1 92 ? -1.305 14.397 6.061 1.00 85.12 92 LYS A C 1
ATOM 706 O O . LYS A 1 92 ? -1.185 15.447 5.433 1.00 85.12 92 LYS A O 1
ATOM 711 N N . ALA A 1 93 ? -0.714 14.208 7.239 1.00 84.81 93 ALA A N 1
ATOM 712 C CA . ALA A 1 93 ? 0.135 15.206 7.885 1.00 84.81 93 ALA A CA 1
ATOM 713 C C . ALA A 1 93 ? 1.549 15.275 7.284 1.00 84.81 93 ALA A C 1
ATOM 715 O O . ALA A 1 93 ? 2.232 16.292 7.443 1.00 84.81 93 ALA A O 1
ATOM 716 N N . ILE A 1 94 ? 1.992 14.228 6.581 1.00 76.44 94 ILE A N 1
ATOM 717 C CA . ILE A 1 94 ? 3.296 14.198 5.914 1.00 76.44 94 ILE A CA 1
ATOM 718 C C . ILE A 1 94 ? 3.288 15.201 4.754 1.00 76.44 94 ILE A C 1
ATOM 720 O O . ILE A 1 94 ? 2.701 14.963 3.700 1.00 76.44 94 ILE A O 1
ATOM 724 N N . LYS A 1 95 ? 3.975 16.331 4.939 1.00 63.94 95 LYS A N 1
ATOM 725 C CA . LYS A 1 95 ? 4.216 17.314 3.876 1.00 63.94 95 LYS A CA 1
ATOM 726 C C . LYS A 1 95 ? 5.483 16.949 3.101 1.00 63.94 95 LYS A C 1
ATOM 728 O O . LYS A 1 95 ? 6.491 16.593 3.709 1.00 63.94 95 LYS A O 1
ATOM 733 N N . CYS A 1 96 ? 5.400 17.034 1.775 1.00 58.31 96 CYS A N 1
ATOM 734 C CA . CYS A 1 96 ? 6.534 16.917 0.857 1.00 58.31 96 CYS A CA 1
ATOM 735 C C . CYS A 1 96 ? 7.060 18.303 0.484 1.00 58.31 96 CYS A C 1
ATOM 737 O O . CYS A 1 96 ? 6.217 19.218 0.337 1.00 58.31 96 CYS A O 1
#

Organism: Caenorhabditis japonica (NCBI:txid281687)

pLDDT: mean 83.53, std 9.06, range [54.22, 92.75]

InterPro domains:
  IPR001820 Protease inhibitor I35 (TIMP) [PF00965] (19-67)
  IPR008993 Tissue inhibitor of metalloproteinases-like, OB-fold [G3DSA:2.40.50.120] (1-96)
  IPR008993 Tissue inhibitor of metalloproteinases-like, OB-fold [SSF50242] (20-74)